Protein AF-A0A510PJT1-F1 (afdb_monomer_lite)

Organism: NCBI:txid2358142

Structure (mmCIF, N/CA/C/O backbone):
data_AF-A0A510PJT1-F1
#
_entry.id   AF-A0A510PJT1-F1
#
loop_
_atom_site.group_PDB
_atom_site.id
_atom_site.type_symbol
_atom_site.label_atom_id
_atom_site.label_alt_id
_atom_site.label_comp_id
_atom_site.label_asym_id
_atom_site.label_entity_id
_atom_site.label_seq_id
_atom_site.pdbx_PDB_ins_code
_atom_site.Cartn_x
_atom_site.Cartn_y
_atom_site.Cartn_z
_atom_site.occupancy
_atom_site.B_iso_or_equiv
_atom_site.auth_seq_id
_atom_site.auth_comp_id
_atom_site.auth_asym_id
_atom_site.auth_atom_id
_atom_site.pdbx_PDB_model_num
ATOM 1 N N . MET A 1 1 ? -6.415 -4.254 -15.441 1.00 57.19 1 MET A N 1
ATOM 2 C CA . MET A 1 1 ? -6.329 -5.499 -14.648 1.00 57.19 1 MET A CA 1
ATOM 3 C C . MET A 1 1 ? -6.573 -5.111 -13.202 1.00 57.19 1 MET A C 1
ATOM 5 O O . MET A 1 1 ? -5.933 -4.175 -12.741 1.00 57.19 1 MET A O 1
ATOM 9 N N . ALA A 1 2 ? -7.524 -5.740 -12.520 1.00 53.66 2 ALA A N 1
ATOM 10 C CA . ALA A 1 2 ? -7.802 -5.452 -11.114 1.00 53.66 2 ALA A CA 1
ATOM 11 C C . ALA A 1 2 ? -7.188 -6.563 -10.253 1.00 53.66 2 ALA A C 1
ATOM 13 O O . ALA A 1 2 ? -7.351 -7.737 -10.579 1.00 53.66 2 ALA A O 1
ATOM 14 N N . LEU A 1 3 ? -6.431 -6.192 -9.217 1.00 58.25 3 LEU A N 1
ATOM 15 C CA . LEU A 1 3 ? -5.774 -7.135 -8.316 1.00 58.25 3 LEU A CA 1
ATOM 16 C C . LEU A 1 3 ? -6.463 -7.037 -6.953 1.00 58.25 3 LEU A C 1
ATOM 18 O O . LEU A 1 3 ? -6.178 -6.150 -6.148 1.00 58.25 3 LEU A O 1
ATOM 22 N N . TYR A 1 4 ? -7.406 -7.939 -6.708 1.00 54.56 4 TYR A N 1
ATOM 23 C CA . TYR A 1 4 ? -8.131 -7.988 -5.446 1.00 54.56 4 TYR A CA 1
ATOM 24 C C . TYR A 1 4 ? -7.341 -8.825 -4.445 1.00 54.56 4 TYR A C 1
ATOM 26 O O . TYR A 1 4 ? -7.138 -10.016 -4.656 1.00 54.56 4 TYR A O 1
ATOM 34 N N . ILE A 1 5 ? -6.885 -8.190 -3.366 1.00 59.66 5 ILE A N 1
ATOM 35 C CA . ILE A 1 5 ? -6.260 -8.874 -2.236 1.00 59.66 5 ILE A CA 1
ATOM 36 C C . ILE A 1 5 ? -7.239 -8.773 -1.063 1.00 59.66 5 ILE A C 1
ATOM 38 O O . ILE A 1 5 ? -7.292 -7.780 -0.343 1.00 59.66 5 ILE A O 1
ATOM 42 N N . GLU A 1 6 ? -8.086 -9.786 -0.902 1.00 53.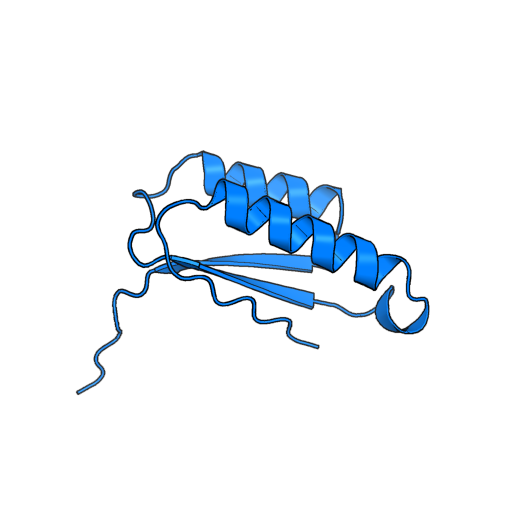50 6 GLU A N 1
ATOM 43 C CA . GLU A 1 6 ? -8.943 -9.897 0.277 1.00 53.50 6 GLU A CA 1
ATOM 44 C C . GLU A 1 6 ? -8.132 -10.481 1.437 1.00 53.50 6 GLU A C 1
ATOM 46 O O . GLU A 1 6 ? -7.499 -11.526 1.294 1.00 53.50 6 GLU A O 1
ATOM 51 N N . LEU A 1 7 ? -8.141 -9.819 2.594 1.00 57.72 7 LEU A N 1
ATOM 52 C CA . LEU A 1 7 ? -7.439 -10.294 3.784 1.00 57.72 7 LEU A CA 1
ATOM 53 C C . LEU A 1 7 ? -8.371 -10.240 4.996 1.00 57.72 7 LEU A C 1
ATOM 55 O O . LEU A 1 7 ? -9.077 -9.265 5.229 1.00 57.72 7 LEU A O 1
ATOM 59 N N . LYS A 1 8 ? -8.387 -11.305 5.797 1.00 50.19 8 LYS A N 1
ATOM 60 C CA . LYS A 1 8 ? -9.219 -11.389 7.004 1.00 50.19 8 LYS A CA 1
ATOM 61 C C . LYS A 1 8 ? -8.422 -10.884 8.210 1.00 50.19 8 LYS A C 1
ATOM 63 O O . LYS A 1 8 ? -7.502 -11.562 8.648 1.00 50.19 8 LYS A O 1
ATOM 68 N N . GLY A 1 9 ? -8.768 -9.729 8.792 1.00 53.69 9 GLY A N 1
ATOM 69 C CA . GLY A 1 9 ? -8.178 -9.311 10.077 1.00 53.69 9 GLY A CA 1
ATOM 70 C C . GLY A 1 9 ? -8.158 -7.811 10.389 1.00 53.69 9 GLY A C 1
ATOM 71 O O . GLY A 1 9 ? -8.805 -7.010 9.718 1.00 53.69 9 GLY A O 1
ATOM 72 N N . LYS A 1 10 ? -7.426 -7.455 11.463 1.00 56.47 10 LYS A N 1
ATOM 73 C CA . LYS A 1 10 ? -7.255 -6.090 12.020 1.00 56.47 10 LYS A CA 1
ATOM 74 C C . LYS A 1 10 ? -5.900 -5.444 11.655 1.00 56.47 10 LYS A C 1
ATOM 76 O O . LYS A 1 10 ? -5.724 -4.251 11.885 1.00 56.47 10 LYS A O 1
ATOM 81 N N . ASN A 1 11 ? -4.938 -6.193 11.108 1.00 72.38 11 ASN A N 1
ATOM 82 C CA . ASN A 1 11 ? -3.571 -5.702 10.912 1.00 72.38 11 ASN A CA 1
ATOM 83 C C . ASN A 1 11 ? -3.331 -5.170 9.486 1.00 72.38 11 ASN A C 1
ATOM 85 O O . ASN A 1 11 ? -2.852 -5.885 8.609 1.00 72.38 11 ASN A O 1
ATOM 89 N N . ILE A 1 12 ? -3.702 -3.906 9.257 1.00 75.81 12 ILE A N 1
ATOM 90 C CA . ILE A 1 12 ? -3.567 -3.224 7.955 1.00 75.81 12 ILE A CA 1
ATOM 91 C C . ILE A 1 12 ? -2.101 -3.123 7.506 1.00 75.81 12 ILE A C 1
ATOM 93 O O . ILE A 1 12 ? -1.839 -3.151 6.309 1.00 75.81 12 ILE A O 1
ATOM 97 N N . GLU A 1 13 ? -1.153 -3.025 8.439 1.00 80.88 13 GLU A N 1
ATOM 98 C CA . GLU A 1 13 ? 0.276 -2.926 8.128 1.00 80.88 13 GLU A CA 1
ATOM 99 C C . GLU A 1 13 ? 0.803 -4.214 7.487 1.00 80.88 13 GLU A C 1
ATOM 101 O O . GLU A 1 13 ? 1.327 -4.180 6.380 1.00 80.88 13 GLU A O 1
ATOM 106 N N . GLN A 1 14 ? 0.543 -5.369 8.105 1.00 80.62 14 GLN A N 1
ATOM 107 C CA . GLN A 1 14 ? 0.909 -6.665 7.520 1.00 80.62 14 GLN A CA 1
ATOM 108 C C . GLN A 1 14 ? 0.257 -6.884 6.148 1.00 80.62 14 GLN A C 1
ATOM 110 O O . GLN A 1 14 ? 0.876 -7.437 5.239 1.00 80.62 14 GLN A O 1
ATOM 115 N N . ALA A 1 15 ? -0.987 -6.425 5.983 1.00 77.12 15 ALA A N 1
ATOM 116 C CA . ALA A 1 15 ? -1.676 -6.471 4.699 1.00 77.12 15 ALA A CA 1
ATOM 117 C C . ALA A 1 15 ? -0.989 -5.589 3.644 1.00 77.12 15 ALA A C 1
ATOM 119 O O . ALA A 1 15 ? -0.847 -5.994 2.489 1.00 77.12 15 ALA A O 1
ATOM 120 N N . TYR A 1 16 ? -0.543 -4.397 4.038 1.00 83.19 16 TYR A N 1
ATOM 121 C CA . TYR A 1 16 ? 0.216 -3.502 3.176 1.00 83.19 16 TYR A CA 1
ATOM 122 C C . TYR A 1 16 ? 1.557 -4.120 2.753 1.00 83.19 16 TYR A C 1
ATOM 124 O O . TYR A 1 16 ? 1.888 -4.089 1.568 1.00 83.19 16 TYR A O 1
ATOM 132 N N . ASP A 1 17 ? 2.290 -4.743 3.676 1.00 86.12 17 ASP A N 1
ATOM 133 C CA . ASP A 1 17 ? 3.591 -5.355 3.380 1.00 86.12 17 ASP A CA 1
ATOM 134 C C . ASP A 1 17 ? 3.469 -6.546 2.417 1.00 86.12 17 ASP A C 1
ATOM 136 O O . ASP A 1 17 ? 4.232 -6.659 1.452 1.00 86.12 17 ASP A O 1
ATOM 140 N N . GLN A 1 18 ? 2.462 -7.406 2.609 1.00 82.25 18 GLN A N 1
ATOM 141 C CA . GLN A 1 18 ? 2.169 -8.504 1.677 1.00 82.25 18 GLN A CA 1
ATOM 142 C C . GLN A 1 18 ? 1.801 -7.989 0.281 1.00 82.25 18 GLN A C 1
ATOM 144 O O . GLN A 1 18 ? 2.257 -8.526 -0.737 1.00 82.25 18 GLN A O 1
ATOM 149 N N . LEU A 1 19 ? 0.995 -6.927 0.228 1.00 83.25 19 LEU A N 1
ATOM 150 C CA . LEU A 1 19 ? 0.611 -6.276 -1.017 1.00 83.25 19 LEU A CA 1
ATOM 151 C C . LEU A 1 19 ? 1.831 -5.701 -1.742 1.00 83.25 19 LEU A C 1
ATOM 153 O O . LEU A 1 19 ? 1.983 -5.908 -2.946 1.00 83.25 19 LEU A O 1
ATOM 157 N N . LEU A 1 20 ? 2.725 -5.036 -1.010 1.00 86.31 20 LEU A N 1
ATOM 158 C CA . LEU A 1 20 ? 3.954 -4.472 -1.556 1.00 86.31 20 LEU A CA 1
ATOM 159 C C . LEU A 1 20 ? 4.873 -5.566 -2.113 1.00 86.31 20 LEU A C 1
ATOM 161 O O . LEU A 1 20 ? 5.356 -5.441 -3.236 1.00 86.31 20 LEU A O 1
ATOM 165 N N . SER A 1 21 ? 5.056 -6.665 -1.376 1.00 86.94 21 SER A N 1
ATOM 166 C CA . SER A 1 21 ? 5.837 -7.824 -1.830 1.00 86.94 21 SER A CA 1
ATOM 167 C C . SER A 1 21 ? 5.279 -8.416 -3.131 1.00 86.94 21 SER A C 1
ATOM 169 O O . SER A 1 21 ? 6.011 -8.626 -4.102 1.00 86.94 21 SER A O 1
ATOM 171 N N . THR A 1 22 ? 3.954 -8.580 -3.196 1.00 83.56 22 THR A N 1
ATOM 172 C CA . THR A 1 22 ? 3.262 -9.082 -4.391 1.00 83.56 22 THR A CA 1
ATOM 173 C C . THR A 1 22 ? 3.456 -8.140 -5.579 1.00 83.56 22 THR A C 1
ATOM 175 O O . THR A 1 22 ? 3.828 -8.575 -6.669 1.00 83.56 22 THR A O 1
ATOM 178 N N . LEU A 1 23 ? 3.244 -6.834 -5.388 1.00 81.88 23 LEU A N 1
ATOM 179 C CA . LEU A 1 23 ? 3.412 -5.840 -6.449 1.00 81.88 23 LEU A CA 1
ATOM 180 C C . LEU A 1 23 ? 4.851 -5.769 -6.952 1.00 81.88 23 LEU A C 1
ATOM 182 O O . LEU A 1 23 ? 5.046 -5.747 -8.167 1.00 81.88 23 LEU A O 1
ATOM 186 N N . ASN A 1 24 ? 5.834 -5.800 -6.050 1.00 84.56 24 ASN A N 1
ATOM 187 C CA . ASN A 1 24 ? 7.249 -5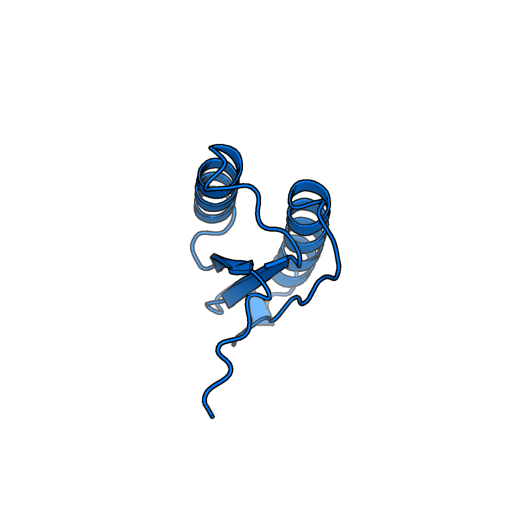.828 -6.409 1.00 84.56 24 ASN A CA 1
ATOM 188 C C . ASN A 1 24 ? 7.552 -7.032 -7.305 1.00 84.56 24 ASN A C 1
ATOM 190 O O . ASN A 1 24 ? 8.137 -6.865 -8.374 1.00 84.56 24 ASN A O 1
ATOM 194 N N . HIS A 1 25 ? 7.069 -8.225 -6.940 1.00 81.00 25 HIS A N 1
ATOM 195 C CA . HIS A 1 25 ? 7.222 -9.416 -7.774 1.00 81.00 25 HIS A CA 1
ATOM 196 C C . HIS A 1 25 ? 6.589 -9.238 -9.167 1.00 81.00 25 HIS A C 1
ATOM 198 O O . HIS A 1 25 ? 7.219 -9.531 -10.183 1.00 81.00 25 HIS A O 1
ATOM 204 N N . TYR A 1 26 ? 5.372 -8.689 -9.245 1.00 72.31 26 TYR A N 1
ATOM 205 C CA . TYR A 1 26 ? 4.701 -8.423 -10.525 1.00 72.31 26 TYR A CA 1
ATOM 206 C C . TYR A 1 26 ? 5.406 -7.359 -11.379 1.00 72.31 26 TYR A C 1
ATOM 208 O O . TYR A 1 26 ? 5.385 -7.453 -12.606 1.00 72.31 26 TYR A O 1
ATOM 216 N N . TYR A 1 27 ? 6.021 -6.345 -10.769 1.00 69.38 27 TYR A N 1
ATOM 217 C CA . TYR A 1 27 ? 6.750 -5.291 -11.485 1.00 69.38 27 TYR A CA 1
ATOM 218 C C . TYR A 1 27 ? 8.057 -5.785 -12.115 1.00 69.38 27 TYR A C 1
ATOM 220 O O . TYR A 1 27 ? 8.482 -5.236 -13.136 1.00 69.38 27 TYR A O 1
ATOM 228 N N . LEU A 1 28 ? 8.655 -6.846 -11.563 1.00 66.44 28 LEU A N 1
ATOM 229 C CA . LEU A 1 28 ? 9.792 -7.538 -12.178 1.00 66.44 28 LEU A CA 1
ATOM 230 C C . LEU A 1 28 ? 9.391 -8.264 -13.473 1.00 66.44 28 LEU A C 1
ATOM 232 O O . LEU A 1 28 ? 10.229 -8.484 -14.349 1.00 66.44 28 LEU A O 1
ATOM 236 N N . GLN A 1 29 ? 8.107 -8.587 -13.650 1.00 72.62 29 GLN A N 1
ATOM 237 C CA . GLN A 1 29 ? 7.612 -9.227 -14.863 1.00 72.62 29 GLN A CA 1
ATOM 238 C C . GLN A 1 29 ? 7.281 -8.183 -15.945 1.00 72.62 29 GLN A C 1
ATOM 240 O O . GLN A 1 29 ? 6.294 -7.447 -15.853 1.00 72.62 29 GLN A O 1
ATOM 245 N N . LYS A 1 30 ? 8.075 -8.150 -17.031 1.00 68.31 30 LYS A N 1
ATOM 246 C CA . LYS A 1 30 ? 7.948 -7.184 -18.151 1.00 68.31 30 LYS A CA 1
ATOM 247 C C . LYS A 1 30 ? 6.518 -7.040 -18.693 1.00 68.31 30 LYS A C 1
ATOM 249 O O . LYS A 1 30 ? 6.100 -5.932 -19.013 1.00 68.31 30 LYS A O 1
ATOM 254 N N . ARG A 1 31 ? 5.752 -8.136 -18.740 1.00 70.94 31 ARG A N 1
ATOM 255 C CA . ARG A 1 31 ? 4.358 -8.174 -19.222 1.00 70.94 31 ARG A CA 1
ATOM 256 C C . ARG A 1 31 ? 3.394 -7.320 -18.389 1.00 70.94 31 ARG A C 1
ATOM 258 O O . ARG A 1 31 ? 2.386 -6.852 -18.908 1.00 70.94 31 ARG A O 1
ATOM 265 N N . HIS A 1 32 ? 3.688 -7.111 -17.106 1.00 68.56 32 HIS A N 1
ATOM 266 C CA . HIS A 1 32 ? 2.764 -6.486 -16.157 1.00 68.56 32 HIS A CA 1
ATOM 267 C C . HIS A 1 32 ? 3.195 -5.086 -15.708 1.00 68.56 32 HIS A C 1
ATOM 269 O O . HIS A 1 32 ? 2.399 -4.401 -15.053 1.00 68.56 32 HIS A O 1
ATOM 275 N N . LYS A 1 33 ? 4.394 -4.630 -16.093 1.00 66.31 33 LYS A N 1
ATOM 276 C CA . LYS A 1 33 ? 4.995 -3.352 -15.670 1.00 66.31 33 LYS A CA 1
ATOM 277 C C . LYS A 1 33 ? 4.142 -2.124 -16.018 1.00 66.31 33 LYS A C 1
ATOM 279 O O . LYS A 1 33 ? 4.006 -1.212 -15.209 1.00 66.31 33 LYS A O 1
ATOM 284 N N . GLU A 1 34 ? 3.496 -2.142 -17.181 1.00 71.56 34 GLU A N 1
ATOM 285 C CA . GLU A 1 34 ? 2.712 -1.006 -17.686 1.00 71.56 34 GLU A CA 1
ATOM 286 C C . GLU A 1 34 ? 1.226 -1.055 -17.305 1.00 71.56 34 GLU A C 1
ATOM 288 O O . GLU A 1 34 ? 0.498 -0.078 -17.478 1.00 71.56 34 GLU A O 1
ATOM 293 N N . SER A 1 35 ? 0.761 -2.173 -16.744 1.00 74.56 35 SER A N 1
ATOM 294 C CA . SER A 1 35 ? -0.651 -2.331 -16.400 1.00 74.56 35 SER A CA 1
ATOM 295 C C . SER A 1 35 ? -1.029 -1.503 -15.169 1.00 74.56 35 SER A C 1
ATOM 297 O O . SER A 1 35 ? -0.412 -1.641 -14.107 1.00 74.5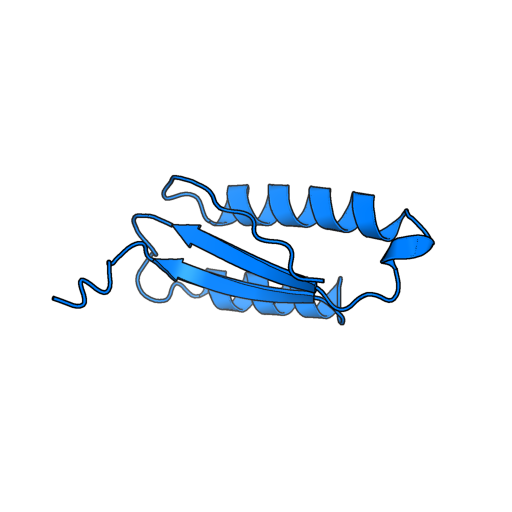6 35 SER A O 1
ATOM 299 N N . LYS A 1 36 ? -2.087 -0.688 -15.301 1.00 75.88 36 LYS A N 1
ATOM 300 C CA . LYS A 1 36 ? -2.776 -0.075 -14.157 1.00 75.88 36 LYS A CA 1
ATOM 301 C C . LYS A 1 36 ? -3.359 -1.174 -13.271 1.00 75.88 36 LYS A C 1
ATOM 303 O O . LYS A 1 36 ? -3.981 -2.105 -13.797 1.00 75.88 36 LYS A O 1
ATOM 308 N N . LYS A 1 37 ? -3.158 -1.052 -11.956 1.00 78.56 37 LYS A N 1
ATOM 309 C CA . LYS A 1 37 ? -3.639 -2.016 -10.957 1.00 78.56 37 LYS A CA 1
ATOM 310 C C . LYS A 1 37 ? -4.460 -1.298 -9.901 1.00 78.56 37 LYS A C 1
ATOM 312 O O . LYS A 1 37 ? -4.027 -0.297 -9.335 1.00 78.56 37 LYS A O 1
ATOM 317 N N . GLU A 1 38 ? -5.631 -1.840 -9.617 1.00 80.19 38 GLU A N 1
ATOM 318 C CA . GLU A 1 38 ? -6.402 -1.442 -8.447 1.00 80.19 38 GLU A CA 1
ATOM 319 C C . GLU A 1 38 ? -6.238 -2.494 -7.363 1.00 80.19 38 GLU A C 1
ATOM 321 O O . GLU A 1 38 ? -6.427 -3.678 -7.634 1.00 80.19 38 GLU A O 1
ATOM 326 N N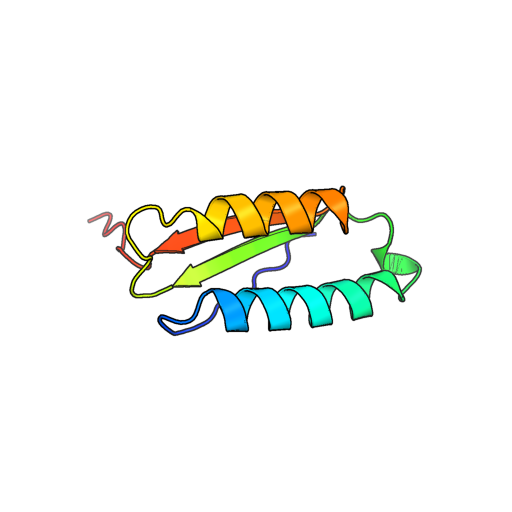 . CYS A 1 39 ? -5.887 -2.039 -6.167 1.00 79.62 39 CYS A N 1
ATOM 327 C CA . CYS A 1 39 ? -5.630 -2.835 -4.986 1.00 79.62 39 CYS A CA 1
ATOM 328 C C . CYS A 1 39 ? -6.625 -2.466 -3.889 1.00 79.62 39 CYS A C 1
ATOM 330 O O . CYS A 1 39 ? -6.899 -1.289 -3.638 1.00 79.62 39 CYS A O 1
ATOM 332 N N . TYR A 1 40 ? -7.127 -3.483 -3.204 1.00 78.81 40 TYR A N 1
ATOM 333 C CA . TYR A 1 40 ? -8.086 -3.335 -2.121 1.00 78.81 40 TYR A CA 1
ATOM 334 C C . TYR A 1 40 ? -7.511 -4.009 -0.880 1.00 78.81 40 TYR A C 1
ATOM 336 O O . TYR A 1 40 ? -7.012 -5.116 -0.994 1.00 78.81 40 TYR A O 1
ATOM 344 N N . ILE A 1 41 ? -7.566 -3.350 0.277 1.00 77.50 41 ILE A N 1
ATOM 345 C CA . ILE A 1 41 ? -7.361 -3.993 1.582 1.00 77.50 41 ILE A CA 1
ATOM 346 C C . ILE A 1 41 ? -8.718 -3.984 2.268 1.00 77.50 41 ILE A C 1
ATOM 348 O O . ILE A 1 41 ? -9.238 -2.924 2.622 1.00 77.50 41 ILE A O 1
ATOM 352 N N . VAL A 1 42 ? -9.314 -5.159 2.422 1.00 74.19 42 VAL A N 1
ATOM 353 C CA . VAL A 1 42 ? -10.561 -5.324 3.170 1.00 74.19 42 VAL A CA 1
ATOM 354 C C . VAL A 1 42 ? -10.195 -5.708 4.599 1.00 74.19 42 VAL A C 1
ATOM 356 O O . VAL A 1 42 ? -9.367 -6.584 4.791 1.00 74.19 42 VAL A O 1
ATOM 359 N N . ALA A 1 43 ? -10.760 -5.049 5.607 1.00 72.06 43 ALA A N 1
ATOM 360 C CA . ALA A 1 43 ? -10.541 -5.397 7.011 1.00 72.06 43 ALA A CA 1
ATOM 361 C C . ALA A 1 43 ? -11.882 -5.517 7.746 1.00 72.06 43 ALA A C 1
ATOM 363 O O . ALA A 1 43 ? -12.794 -4.715 7.544 1.00 72.06 43 ALA A O 1
ATOM 364 N N . SER A 1 44 ? -12.021 -6.498 8.641 1.00 66.31 44 SER A N 1
ATOM 365 C CA . SER A 1 44 ? -13.258 -6.677 9.426 1.00 66.31 44 SER A CA 1
ATOM 366 C C . SER A 1 44 ? -13.469 -5.544 10.435 1.00 66.31 44 SER A C 1
ATOM 368 O O . SER A 1 44 ? -14.596 -5.175 10.756 1.00 66.31 44 SER A O 1
ATOM 370 N N . ARG A 1 45 ? -12.369 -4.945 10.899 1.00 61.25 45 ARG A N 1
ATOM 371 C CA . ARG A 1 45 ? -12.337 -3.734 11.719 1.00 61.25 45 ARG A CA 1
ATOM 372 C C . ARG A 1 45 ? -11.343 -2.765 11.096 1.00 61.25 45 ARG A C 1
ATOM 374 O O . ARG A 1 45 ? -10.142 -2.894 11.310 1.00 61.25 45 ARG A O 1
ATOM 381 N N . VAL A 1 46 ? -11.841 -1.800 10.329 1.00 58.88 46 VAL A N 1
ATOM 382 C CA . VAL A 1 46 ? -11.018 -0.665 9.896 1.00 58.88 46 VAL A CA 1
ATOM 383 C C . VAL A 1 46 ? -10.884 0.273 11.102 1.00 58.88 46 VAL A C 1
ATOM 385 O O . VAL A 1 46 ? -11.912 0.696 11.639 1.00 58.88 46 VAL A O 1
ATOM 388 N N . PRO A 1 47 ? -9.664 0.580 11.582 1.00 55.88 47 PRO A N 1
ATOM 389 C CA . PRO A 1 47 ? -9.474 1.630 12.576 1.00 55.88 47 PRO A CA 1
ATOM 390 C C . PRO A 1 47 ? -10.110 2.911 12.031 1.00 55.88 47 PRO A C 1
ATOM 392 O O . PRO A 1 47 ? -9.839 3.258 10.881 1.00 55.88 47 PRO A O 1
ATOM 395 N N . LYS A 1 48 ? -10.979 3.579 12.809 1.00 56.12 48 LYS A N 1
ATOM 396 C CA . LYS A 1 48 ? -11.600 4.864 12.429 1.00 56.12 48 LYS A CA 1
ATOM 397 C C . LYS A 1 48 ? -10.521 5.763 11.830 1.00 56.12 48 LYS A C 1
ATOM 399 O O . LYS A 1 48 ? -9.626 6.133 12.577 1.00 56.12 48 LYS A O 1
ATOM 404 N N . ALA A 1 49 ? -10.593 6.002 10.515 1.00 54.53 49 ALA A N 1
ATOM 405 C CA . ALA A 1 49 ? -9.665 6.795 9.703 1.00 54.53 49 ALA A CA 1
ATOM 406 C C . ALA A 1 49 ? -8.314 7.064 10.391 1.00 54.53 49 ALA A C 1
ATOM 408 O O . ALA A 1 49 ? -7.997 8.195 10.745 1.00 54.53 49 ALA A O 1
ATOM 409 N N . GLY A 1 50 ? -7.544 6.005 10.656 1.00 56.75 50 GLY A N 1
ATOM 410 C CA . GLY A 1 50 ? -6.219 6.175 11.235 1.00 56.75 50 GLY A CA 1
ATOM 411 C C . GLY A 1 50 ? -5.323 6.840 10.198 1.00 56.75 50 GLY A C 1
ATOM 412 O O . GLY A 1 50 ? -5.316 6.413 9.041 1.00 56.75 50 GLY A O 1
ATOM 413 N N . THR A 1 51 ? -4.543 7.839 10.612 1.00 60.72 51 THR A N 1
ATOM 414 C CA . THR A 1 51 ? -3.520 8.547 9.818 1.00 60.72 51 THR A CA 1
ATOM 415 C C . THR A 1 51 ? -2.682 7.593 8.949 1.00 60.72 51 THR A C 1
ATOM 417 O O . THR A 1 51 ? -2.302 7.915 7.826 1.00 60.72 51 THR A O 1
ATOM 420 N N . ASN A 1 52 ? -2.493 6.359 9.420 1.00 73.00 52 ASN A N 1
ATOM 421 C CA . ASN A 1 52 ? -1.761 5.285 8.754 1.00 73.00 52 ASN A CA 1
ATOM 422 C C . ASN A 1 52 ? -2.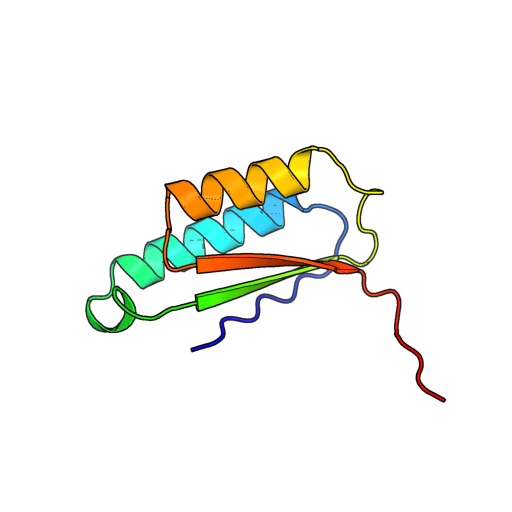299 4.918 7.357 1.00 73.00 52 ASN A C 1
ATOM 424 O O . ASN A 1 52 ? -1.501 4.659 6.463 1.00 73.00 52 ASN A O 1
ATOM 428 N N . VAL A 1 53 ? -3.618 4.935 7.109 1.00 76.69 53 VAL A N 1
ATOM 429 C CA . VAL A 1 53 ? -4.165 4.560 5.783 1.00 76.69 53 VAL A CA 1
ATOM 430 C C . VAL A 1 53 ? -3.734 5.549 4.699 1.00 76.69 53 VAL A C 1
ATOM 432 O O . VAL A 1 53 ? -3.325 5.136 3.614 1.00 76.69 53 VAL A O 1
ATOM 435 N N . GLN A 1 54 ? -3.777 6.847 5.005 1.00 81.06 54 GLN A N 1
ATOM 436 C CA . GLN A 1 54 ? -3.335 7.893 4.080 1.00 81.06 54 GLN A CA 1
ATOM 437 C C . GLN A 1 54 ? -1.827 7.794 3.823 1.00 81.06 54 GLN A C 1
ATOM 439 O O . GLN A 1 54 ? -1.389 7.910 2.678 1.00 81.06 54 GLN A O 1
ATOM 444 N N . VAL A 1 55 ? -1.039 7.497 4.865 1.00 85.94 55 VAL A N 1
ATOM 445 C CA . VAL A 1 55 ? 0.409 7.260 4.746 1.00 85.94 55 VAL A CA 1
ATOM 446 C C . VAL A 1 55 ? 0.702 6.086 3.806 1.00 85.94 55 VAL A C 1
ATOM 448 O O . VAL A 1 55 ? 1.544 6.211 2.915 1.00 85.94 55 VAL A O 1
A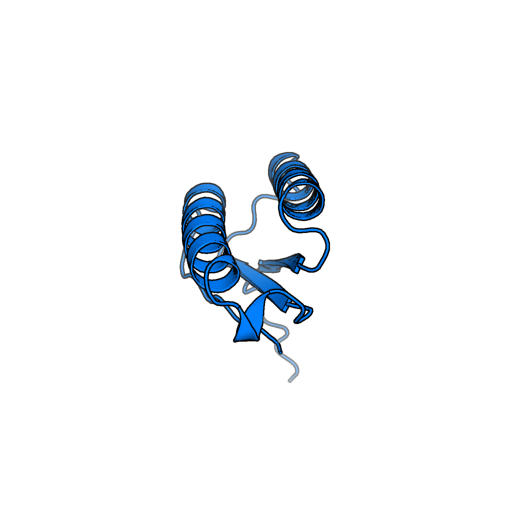TOM 451 N N . TYR A 1 56 ? -0.019 4.968 3.938 1.00 84.62 56 TYR A N 1
ATOM 452 C CA . TYR A 1 56 ? 0.150 3.806 3.059 1.00 84.62 56 TYR A CA 1
ATOM 453 C C . TYR A 1 56 ? -0.241 4.104 1.608 1.00 84.62 56 TYR A C 1
ATOM 455 O O . TYR A 1 56 ? 0.474 3.718 0.684 1.00 84.62 56 TYR A O 1
ATOM 463 N N . GLN A 1 57 ? -1.331 4.843 1.384 1.00 85.56 57 GLN A N 1
ATOM 464 C CA . GLN A 1 57 ? -1.722 5.278 0.039 1.00 85.56 57 GLN A CA 1
ATOM 465 C C . GLN A 1 57 ? -0.663 6.188 -0.598 1.00 85.56 57 GLN A C 1
ATOM 467 O O . GLN A 1 57 ? -0.322 6.004 -1.769 1.00 85.56 57 GLN A O 1
ATOM 472 N N . ALA A 1 58 ? -0.115 7.135 0.169 1.00 87.19 58 ALA A N 1
ATOM 473 C CA . ALA A 1 58 ? 0.931 8.039 -0.300 1.00 87.19 58 ALA A CA 1
ATOM 474 C C . ALA A 1 58 ? 2.224 7.284 -0.651 1.00 87.19 58 ALA A C 1
ATOM 476 O O . ALA A 1 58 ? 2.743 7.450 -1.758 1.00 87.19 58 ALA A O 1
ATOM 477 N N . ARG A 1 59 ? 2.701 6.396 0.238 1.00 87.94 59 ARG A N 1
ATOM 478 C CA . ARG A 1 59 ? 3.883 5.549 -0.017 1.00 87.94 59 ARG A CA 1
ATOM 479 C C . ARG A 1 59 ? 3.703 4.660 -1.243 1.00 87.94 59 ARG A C 1
ATOM 481 O O . ARG A 1 59 ? 4.625 4.540 -2.055 1.00 87.94 59 ARG A O 1
ATOM 488 N N . LEU A 1 60 ? 2.527 4.052 -1.408 1.00 85.69 60 LEU A N 1
ATOM 489 C CA . LEU A 1 60 ? 2.273 3.198 -2.563 1.00 85.69 60 LEU A CA 1
ATOM 490 C C . LEU A 1 60 ? 2.245 4.007 -3.858 1.00 85.69 60 LEU A C 1
ATOM 492 O O . LEU A 1 60 ? 2.838 3.586 -4.840 1.00 85.69 60 LEU A O 1
ATOM 496 N N . LYS A 1 61 ? 1.630 5.194 -3.863 1.00 85.69 61 LYS A N 1
ATOM 497 C CA . LYS A 1 61 ? 1.604 6.060 -5.050 1.00 85.69 61 LYS A CA 1
ATOM 498 C C . LYS A 1 61 ? 3.004 6.544 -5.450 1.00 85.69 61 LYS A C 1
ATOM 500 O O . LYS A 1 61 ? 3.279 6.647 -6.641 1.00 85.69 61 LYS A O 1
ATOM 505 N N . GLN A 1 62 ? 3.878 6.817 -4.478 1.00 86.44 62 GLN A N 1
ATOM 506 C CA . GLN A 1 62 ? 5.273 7.198 -4.735 1.00 86.44 62 GLN A CA 1
ATOM 507 C C . GLN A 1 62 ? 6.090 6.046 -5.332 1.00 86.44 62 GLN A C 1
ATOM 509 O O . GLN A 1 62 ? 6.791 6.240 -6.319 1.00 86.44 62 GLN A O 1
ATOM 514 N N . SER A 1 63 ? 5.986 4.845 -4.758 1.00 84.69 63 SER A N 1
ATOM 515 C CA . SER A 1 63 ? 6.741 3.668 -5.220 1.00 84.69 63 SER A CA 1
ATOM 516 C C . SER A 1 63 ? 6.152 3.021 -6.482 1.00 84.69 63 SER A C 1
ATOM 518 O O . SER A 1 63 ? 6.881 2.482 -7.310 1.00 84.69 63 SER A O 1
ATOM 520 N N . HIS A 1 64 ? 4.832 3.097 -6.652 1.00 83.88 64 HIS A N 1
ATOM 521 C CA . HIS A 1 64 ? 4.057 2.396 -7.672 1.00 83.88 64 HIS A CA 1
ATOM 522 C C . HIS A 1 64 ? 2.962 3.314 -8.257 1.00 83.88 64 HIS A C 1
ATOM 524 O O . HIS A 1 64 ? 1.770 3.117 -8.009 1.00 83.88 64 HIS A O 1
ATOM 530 N N . PRO A 1 65 ? 3.316 4.305 -9.097 1.00 82.75 65 PRO A N 1
ATOM 531 C CA . PRO A 1 65 ? 2.394 5.360 -9.546 1.00 82.75 65 PRO A CA 1
ATOM 532 C C . PRO A 1 65 ? 1.212 4.872 -10.400 1.00 82.75 65 PRO A C 1
ATOM 534 O O . PRO A 1 65 ? 0.235 5.596 -10.577 1.00 82.75 65 PRO A O 1
ATOM 537 N N . LYS A 1 66 ? 1.277 3.642 -10.931 1.00 81.31 66 LYS A N 1
ATOM 538 C CA . LYS A 1 66 ? 0.193 3.003 -11.706 1.00 81.31 66 LYS A CA 1
ATOM 539 C C . LYS A 1 66 ? -0.719 2.123 -10.843 1.00 81.31 66 LYS A C 1
ATOM 541 O O . LYS A 1 66 ? -1.553 1.395 -11.386 1.00 81.31 66 LYS A O 1
ATOM 546 N N . VAL A 1 67 ? -0.545 2.163 -9.523 1.00 83.12 67 VAL A N 1
ATOM 547 C CA . VAL A 1 67 ? -1.301 1.368 -8.558 1.00 83.12 67 VAL A CA 1
ATOM 548 C C . VAL A 1 67 ? -2.136 2.286 -7.671 1.00 83.12 67 VAL A C 1
ATOM 550 O O . VAL A 1 67 ? -1.638 3.278 -7.144 1.00 83.12 67 VAL A O 1
ATOM 553 N N . SER A 1 68 ? -3.411 1.951 -7.482 1.00 83.50 68 SER A N 1
ATOM 554 C CA . SER A 1 68 ? -4.291 2.636 -6.528 1.00 83.50 68 SER A CA 1
ATOM 555 C C . SER A 1 68 ? -4.661 1.708 -5.375 1.00 83.50 68 SER A C 1
ATOM 557 O O . SER A 1 68 ? -5.107 0.593 -5.637 1.00 83.50 68 SER A O 1
ATOM 559 N N . LEU A 1 69 ? -4.559 2.172 -4.127 1.00 82.50 69 LEU A N 1
ATOM 560 C CA . LEU A 1 69 ? -4.957 1.419 -2.933 1.00 82.50 69 LEU A CA 1
ATOM 561 C C . LEU A 1 69 ? -6.242 1.981 -2.316 1.00 82.50 69 LEU A C 1
ATOM 563 O O . LEU A 1 69 ? -6.309 3.165 -1.981 1.00 82.50 69 LEU A O 1
ATOM 567 N N . LYS A 1 70 ? -7.239 1.120 -2.101 1.00 82.75 70 LYS A N 1
ATOM 568 C CA . LYS A 1 70 ? -8.478 1.437 -1.378 1.00 82.75 70 LYS A CA 1
ATOM 569 C C . LYS A 1 70 ? -8.597 0.529 -0.152 1.00 82.75 70 LYS A C 1
ATOM 571 O O . LYS A 1 70 ? -8.509 -0.687 -0.277 1.00 82.75 70 LYS A O 1
ATOM 576 N N . VAL A 1 71 ? -8.823 1.100 1.028 1.00 76.44 71 VAL A N 1
ATOM 577 C CA . VAL A 1 71 ? -9.088 0.325 2.252 1.00 76.44 71 VAL A CA 1
ATOM 578 C C . VAL A 1 71 ? -10.594 0.317 2.508 1.00 76.44 71 VAL A C 1
ATOM 580 O O . VAL A 1 71 ? -11.212 1.379 2.529 1.00 76.44 71 VAL A O 1
ATOM 583 N N . ARG A 1 72 ? -11.197 -0.864 2.668 1.00 75.00 72 ARG A N 1
ATOM 584 C CA . ARG A 1 72 ? -12.641 -1.039 2.907 1.00 75.00 72 ARG A CA 1
ATOM 585 C C . ARG A 1 72 ? -12.884 -1.847 4.177 1.00 75.00 72 ARG A C 1
ATOM 587 O O . ARG A 1 72 ? -12.093 -2.716 4.529 1.00 75.00 72 ARG A O 1
ATOM 594 N N . SER A 1 73 ? -13.994 -1.578 4.861 1.00 70.50 73 SER A N 1
ATOM 595 C CA . SER A 1 73 ? -14.452 -2.419 5.970 1.00 70.50 73 SER A CA 1
ATOM 596 C C . SER A 1 73 ? -15.514 -3.404 5.507 1.00 70.50 73 SER A C 1
ATOM 598 O O . SER A 1 73 ? -16.372 -3.004 4.727 1.00 70.50 73 SER A O 1
ATOM 600 N N . MET A 1 74 ? -15.551 -4.613 6.072 1.00 64.69 74 MET A N 1
ATOM 601 C CA . MET A 1 74 ? -16.673 -5.559 5.899 1.00 64.69 74 MET A CA 1
ATOM 602 C C . MET A 1 74 ? -17.972 -5.118 6.604 1.00 64.69 74 MET A C 1
ATOM 604 O O . MET A 1 74 ? -18.801 -5.962 6.936 1.00 64.69 74 MET A O 1
ATOM 608 N N . LYS A 1 75 ? -18.185 -3.822 6.880 1.00 57.09 75 LYS A N 1
ATOM 609 C CA . LYS A 1 75 ? -19.536 -3.355 7.204 1.00 57.09 75 LYS A CA 1
ATOM 610 C C . LYS A 1 75 ? -20.363 -3.557 5.944 1.00 57.09 75 LYS A C 1
ATOM 612 O O . LYS A 1 75 ? -20.274 -2.761 5.017 1.00 57.09 75 LYS A O 1
ATOM 617 N N . ALA A 1 76 ? -21.042 -4.695 5.909 1.00 46.06 76 ALA A N 1
ATOM 618 C CA . ALA A 1 76 ? -21.918 -5.110 4.845 1.00 46.06 76 ALA A CA 1
ATOM 619 C C . ALA A 1 76 ? -22.874 -3.959 4.526 1.00 46.06 76 ALA A C 1
ATOM 621 O O . ALA A 1 76 ? -23.624 -3.516 5.396 1.00 46.06 76 ALA A O 1
ATOM 622 N N . GLU A 1 77 ? -22.859 -3.491 3.282 1.00 39.94 77 GLU A N 1
ATOM 623 C CA . GLU A 1 77 ? -24.122 -3.116 2.664 1.00 39.94 77 GLU A CA 1
ATOM 624 C C . GLU A 1 77 ? -24.946 -4.403 2.631 1.00 39.94 77 GLU A C 1
ATOM 626 O O . GLU A 1 77 ? -24.751 -5.268 1.781 1.00 39.94 77 GLU A O 1
ATOM 631 N N . ILE A 1 78 ? -25.799 -4.580 3.640 1.00 37.94 78 ILE A N 1
ATOM 632 C CA . ILE A 1 78 ? -26.968 -5.432 3.488 1.00 37.94 78 ILE A CA 1
ATOM 633 C C . ILE A 1 78 ? -27.937 -4.572 2.685 1.00 37.94 78 ILE A C 1
ATOM 635 O O . ILE A 1 78 ? -28.649 -3.740 3.243 1.00 37.94 78 ILE A O 1
ATOM 639 N N . THR A 1 79 ? -27.901 -4.709 1.365 1.00 35.25 79 THR A N 1
ATOM 640 C CA . THR A 1 79 ? -29.037 -4.308 0.541 1.00 35.25 79 THR A CA 1
ATOM 641 C C . THR A 1 79 ? -30.068 -5.420 0.711 1.00 35.25 79 THR A C 1
ATOM 643 O O . THR A 1 79 ? -29.881 -6.510 0.172 1.00 35.25 79 THR A O 1
ATOM 646 N N . ILE A 1 80 ? -31.061 -5.184 1.574 1.00 38.72 80 ILE A N 1
ATOM 647 C CA . ILE A 1 80 ? -32.305 -5.967 1.590 1.00 38.72 80 ILE A CA 1
ATOM 648 C C . ILE A 1 80 ? -33.141 -5.497 0.404 1.00 38.72 80 ILE A C 1
ATOM 650 O O . ILE A 1 80 ? -33.217 -4.258 0.228 1.00 38.72 80 ILE A O 1
#

Secondary structure (DSSP, 8-state):
-EEEEE--SS-HHHHHHHHHHHHHHHHHSTTTTT--EEEEEEESS--TT-HHHHHHHHHHHHH-TTEEEEEEE-------

Sequence (80 aa):
MALYIELKGKNIEQAYDQLLSTLNHYYLQKRHKESKKECYIVASRVPKAGTNVQVYQARLKQSHPKVSLKVRSMKAEITI

Foldseek 3Di:
DEDEDEDEADDVPVVLVVVVVVVVVQCVPPVRVPAQYEYEYEYQDDPPPDPVVVVSQVVCCVVPVSYGYYYHYPPDPPPD

pLDDT: mean 71.19, std 13.5, range [35.25, 87.94]

Radius of gyration: 13.31 Å; chains: 1; bounding box: 42×20×32 Å